Protein AF-A0A2L2BLW2-F1 (afdb_monomer_lite)

Secondary structure (DSSP, 8-state):
-PPP----GGG---S-TT-SS-S----------TT---GGG--HHHH-

Structure (mmCIF, N/CA/C/O backbone):
data_AF-A0A2L2BLW2-F1
#
_entry.id   AF-A0A2L2BLW2-F1
#
loop_
_atom_site.group_PDB
_atom_site.id
_atom_site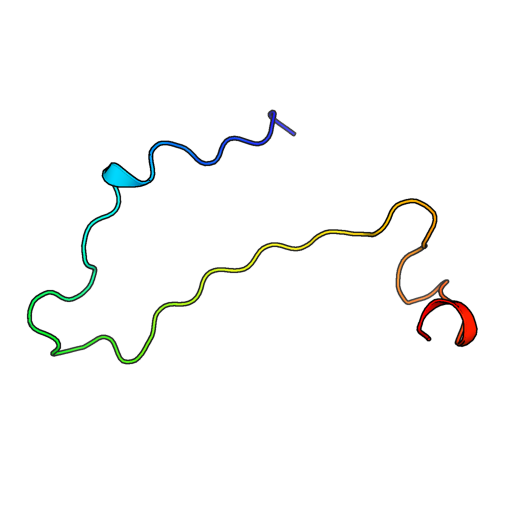.type_symbol
_atom_site.label_atom_id
_atom_site.label_alt_id
_atom_site.label_comp_id
_atom_site.label_asym_id
_atom_site.label_entity_id
_atom_site.label_seq_id
_atom_site.pdbx_PDB_ins_code
_atom_site.Cartn_x
_atom_site.Cartn_y
_atom_site.Cartn_z
_atom_site.occupancy
_atom_site.B_iso_or_equiv
_atom_site.auth_seq_id
_atom_site.auth_comp_id
_atom_site.auth_asym_id
_atom_site.auth_atom_id
_atom_site.pdbx_PDB_model_num
ATOM 1 N N . HIS A 1 1 ? -14.453 13.420 2.183 1.00 80.50 1 HIS A N 1
ATOM 2 C CA . HIS A 1 1 ? -13.514 12.596 1.395 1.00 80.50 1 HIS A CA 1
ATOM 3 C C . HIS A 1 1 ? -14.249 12.157 0.139 1.00 80.50 1 HIS A C 1
ATOM 5 O O . HIS A 1 1 ? -15.411 11.784 0.286 1.00 80.50 1 HIS A O 1
ATOM 11 N N . PRO A 1 2 ? -13.663 12.263 -1.066 1.00 96.19 2 PRO A N 1
ATOM 12 C CA . PRO A 1 2 ? -14.296 11.695 -2.250 1.00 96.19 2 PRO A CA 1
ATOM 13 C C . PRO A 1 2 ? -14.451 10.171 -2.087 1.00 96.19 2 PRO A C 1
ATOM 15 O O . PRO A 1 2 ? -13.736 9.567 -1.278 1.00 96.19 2 PRO A O 1
ATOM 18 N N . PRO A 1 3 ? -15.371 9.534 -2.830 1.00 97.81 3 PRO A N 1
ATOM 19 C CA . PRO A 1 3 ? -15.467 8.083 -2.858 1.00 97.81 3 PRO A CA 1
ATOM 20 C C . PRO A 1 3 ? -14.133 7.450 -3.259 1.00 97.81 3 PRO A C 1
ATOM 22 O O . PRO A 1 3 ? -13.410 7.968 -4.111 1.00 97.81 3 PRO A O 1
ATOM 25 N N . LYS A 1 4 ? -13.813 6.306 -2.653 1.00 96.62 4 LYS A N 1
ATOM 26 C CA . LYS A 1 4 ? -12.618 5.532 -2.996 1.00 96.62 4 LYS A CA 1
ATOM 27 C C . LYS A 1 4 ? -12.669 5.131 -4.475 1.00 96.62 4 LYS A C 1
ATOM 29 O O . LYS A 1 4 ? -13.557 4.378 -4.869 1.00 96.62 4 LYS A O 1
ATOM 34 N N . ASN A 1 5 ? -11.655 5.529 -5.235 1.00 97.19 5 ASN A N 1
ATOM 35 C CA . ASN A 1 5 ? -11.423 5.102 -6.611 1.00 97.19 5 ASN A CA 1
ATOM 36 C C . ASN A 1 5 ? -9.948 4.699 -6.774 1.00 97.19 5 ASN A C 1
ATOM 38 O O . ASN A 1 5 ? -9.069 5.432 -6.330 1.00 97.19 5 ASN A O 1
ATOM 42 N N . TRP A 1 6 ? -9.687 3.535 -7.370 1.00 95.69 6 TRP A N 1
ATOM 43 C CA . TRP A 1 6 ? -8.326 3.051 -7.629 1.00 95.69 6 TRP A CA 1
ATOM 44 C C . TRP A 1 6 ? -7.750 3.547 -8.962 1.00 95.69 6 TRP A C 1
ATOM 46 O O . TRP A 1 6 ? -6.539 3.485 -9.143 1.00 95.69 6 TRP A O 1
ATOM 56 N N . GLY A 1 7 ? -8.592 4.066 -9.861 1.00 96.69 7 GLY A N 1
ATOM 57 C CA . GLY A 1 7 ? -8.198 4.392 -11.230 1.00 96.69 7 GLY A CA 1
ATOM 58 C C . GLY A 1 7 ? -8.046 3.147 -12.107 1.00 96.69 7 GLY A C 1
ATOM 59 O O . GLY A 1 7 ? -8.484 2.056 -11.738 1.00 96.69 7 GLY A O 1
ATOM 60 N N . ASP A 1 8 ? -7.440 3.338 -13.276 1.00 97.44 8 ASP A N 1
ATOM 61 C CA . ASP A 1 8 ? -7.124 2.273 -14.224 1.00 97.44 8 ASP A CA 1
ATOM 62 C C . ASP A 1 8 ? -5.687 1.780 -14.005 1.00 97.44 8 ASP A C 1
ATOM 64 O O . ASP A 1 8 ? -4.719 2.497 -14.265 1.00 97.44 8 ASP A O 1
ATOM 68 N N . ALA A 1 9 ? -5.552 0.550 -13.510 1.00 94.88 9 ALA A N 1
ATOM 69 C CA . ALA A 1 9 ? -4.258 -0.059 -13.226 1.00 94.88 9 ALA A CA 1
ATOM 70 C C . ALA A 1 9 ? -3.436 -0.336 -14.493 1.00 94.88 9 ALA A C 1
ATOM 72 O O . ALA A 1 9 ? -2.210 -0.378 -14.402 1.00 94.88 9 ALA A O 1
ATOM 73 N N . GLU A 1 10 ? -4.071 -0.490 -15.658 1.00 96.44 10 GLU A N 1
ATOM 74 C CA . GLU A 1 10 ? -3.373 -0.774 -16.920 1.00 96.44 10 GLU A CA 1
ATOM 75 C C . GLU A 1 10 ? -2.542 0.421 -17.403 1.00 96.44 10 GLU A C 1
ATOM 77 O O . GLU A 1 10 ? -1.603 0.264 -18.180 1.00 96.44 10 GLU A O 1
ATOM 82 N N . THR A 1 11 ? -2.820 1.617 -16.878 1.00 96.50 11 THR A N 1
ATOM 83 C CA . THR A 1 11 ? -2.018 2.820 -17.149 1.00 96.50 11 THR A CA 1
ATOM 84 C C . THR A 1 11 ? -0.670 2.836 -16.420 1.00 96.50 11 THR A C 1
ATOM 86 O O . THR A 1 11 ? 0.186 3.671 -16.718 1.00 96.50 11 THR A O 1
ATOM 89 N N . MET A 1 12 ? -0.456 1.926 -15.465 1.00 95.06 12 MET A N 1
ATOM 90 C CA . MET A 1 12 ? 0.776 1.848 -14.682 1.00 95.06 12 MET A CA 1
ATOM 91 C C . MET A 1 12 ? 1.848 1.062 -15.456 1.00 95.06 12 MET A C 1
ATOM 93 O O . MET A 1 12 ? 1.704 -0.134 -15.696 1.00 95.06 12 MET A O 1
ATOM 97 N N . GLY A 1 13 ? 2.946 1.728 -15.828 1.00 95.06 13 GLY A N 1
ATOM 98 C CA . GLY A 1 13 ? 4.087 1.115 -16.522 1.00 95.06 13 GLY A CA 1
ATOM 99 C C . GLY A 1 13 ? 5.160 0.527 -15.593 1.00 95.06 13 GLY A C 1
ATOM 100 O O . GLY A 1 13 ? 5.163 0.764 -14.384 1.00 95.06 13 GLY A O 1
ATOM 101 N N . ASN A 1 14 ? 6.115 -0.212 -16.172 1.00 96.06 14 ASN A N 1
ATOM 102 C CA . ASN A 1 14 ? 7.313 -0.657 -15.454 1.00 96.06 14 ASN A CA 1
ATOM 103 C C . ASN A 1 14 ? 8.217 0.549 -15.140 1.00 96.06 14 ASN A C 1
ATOM 105 O O . ASN A 1 14 ? 8.588 1.300 -16.040 1.00 96.06 14 ASN A O 1
ATOM 109 N N . LEU A 1 15 ? 8.567 0.712 -13.863 1.00 96.12 15 LEU A N 1
ATOM 110 C CA . LEU A 1 15 ? 9.365 1.828 -13.358 1.00 96.12 15 LEU A CA 1
ATOM 111 C C . LEU A 1 15 ? 10.860 1.718 -13.694 1.00 96.12 15 LEU A C 1
ATOM 113 O O . LEU A 1 15 ? 11.548 2.734 -13.674 1.00 96.12 15 LEU A O 1
ATOM 117 N N . ASP A 1 16 ? 11.361 0.517 -13.990 1.00 97.19 16 ASP A N 1
ATOM 118 C CA . ASP A 1 16 ? 12.762 0.298 -14.366 1.00 97.19 16 ASP A CA 1
ATOM 119 C C . ASP A 1 16 ? 12.897 -0.844 -15.387 1.00 97.19 16 ASP A C 1
ATOM 121 O O . ASP A 1 16 ? 13.173 -1.993 -15.030 1.00 97.19 16 ASP A O 1
ATOM 125 N N . PRO A 1 17 ? 12.669 -0.558 -16.682 1.00 96.62 17 PRO A N 1
ATOM 126 C CA . PRO A 1 17 ? 12.802 -1.557 -17.736 1.00 96.62 17 PRO A CA 1
ATOM 127 C C . PRO A 1 17 ? 14.235 -2.079 -17.931 1.00 96.62 17 PRO A C 1
ATOM 129 O O . PRO A 1 17 ? 14.384 -3.220 -18.365 1.00 96.62 17 PRO A O 1
ATOM 132 N N . SER A 1 18 ? 15.272 -1.280 -17.630 1.00 97.00 18 SER A N 1
ATOM 133 C CA . SER A 1 18 ? 16.680 -1.701 -17.747 1.00 97.00 18 SER A CA 1
ATOM 134 C C . SER A 1 18 ? 17.193 -2.450 -16.513 1.00 97.00 18 SER A C 1
ATOM 136 O O . SER A 1 18 ? 18.230 -3.102 -16.597 1.00 97.00 18 SER A O 1
ATOM 138 N N . SER A 1 19 ? 16.438 -2.450 -15.407 1.00 93.31 19 SER A N 1
ATOM 139 C CA . SER A 1 19 ? 16.800 -3.101 -14.134 1.00 93.31 19 SER A CA 1
ATOM 140 C C . SER A 1 19 ? 18.112 -2.581 -13.534 1.00 93.31 19 SER A C 1
ATOM 142 O O . SER A 1 19 ? 18.867 -3.331 -12.915 1.00 93.31 19 SER A O 1
ATOM 144 N N . GLU A 1 20 ? 18.400 -1.296 -13.731 1.00 97.94 20 GLU A N 1
ATOM 145 C CA . GLU A 1 20 ? 19.665 -0.671 -13.329 1.00 97.94 20 GLU A CA 1
ATOM 146 C C . GLU A 1 20 ? 19.587 0.031 -11.966 1.00 97.94 20 GLU A C 1
ATOM 148 O O . GLU A 1 20 ? 20.623 0.287 -11.347 1.00 97.94 20 GLU A O 1
ATOM 153 N N . PHE A 1 21 ? 18.384 0.346 -11.475 1.00 96.50 21 PHE A N 1
ATOM 154 C CA . PHE A 1 21 ? 18.206 1.284 -10.362 1.00 96.50 21 PHE A CA 1
ATOM 155 C C . PHE A 1 21 ? 17.274 0.779 -9.260 1.00 96.50 21 PHE A C 1
ATOM 157 O O . PHE A 1 21 ? 17.532 1.019 -8.075 1.00 96.50 21 PHE A O 1
ATOM 164 N N . ILE A 1 22 ? 16.169 0.114 -9.605 1.00 97.19 22 ILE A N 1
ATOM 165 C CA . ILE A 1 22 ? 15.124 -0.211 -8.628 1.00 97.19 22 ILE A CA 1
ATOM 166 C C . ILE A 1 22 ? 15.410 -1.548 -7.946 1.00 97.19 22 ILE A C 1
ATOM 168 O O . ILE A 1 22 ? 15.305 -2.614 -8.540 1.00 97.19 22 ILE A O 1
ATOM 172 N N . VAL A 1 23 ? 15.668 -1.490 -6.636 1.00 97.19 23 VAL A N 1
ATOM 173 C CA . VAL A 1 23 ? 15.788 -2.684 -5.779 1.00 97.19 23 VAL A CA 1
ATOM 174 C C . VAL A 1 23 ? 14.411 -3.236 -5.389 1.00 97.19 23 VAL A C 1
ATOM 176 O O . VAL A 1 23 ? 14.206 -4.446 -5.360 1.00 97.19 23 VAL A O 1
ATOM 179 N N . SER A 1 24 ? 13.452 -2.364 -5.052 1.00 97.38 24 SER A N 1
ATOM 180 C CA . SER A 1 24 ? 12.071 -2.762 -4.736 1.00 97.38 24 SER A CA 1
ATOM 181 C C . SER A 1 24 ? 11.094 -1.587 -4.836 1.00 97.38 24 SER A C 1
ATOM 183 O O . SER A 1 24 ? 11.480 -0.431 -4.674 1.00 97.38 24 SER A O 1
ATOM 185 N N . THR A 1 25 ? 9.811 -1.884 -5.067 1.00 97.06 25 THR A N 1
ATOM 186 C CA . THR A 1 25 ? 8.705 -0.909 -5.038 1.00 97.06 25 THR A CA 1
ATOM 187 C C . THR A 1 25 ? 7.644 -1.373 -4.041 1.00 97.06 25 THR A C 1
ATOM 189 O O . THR A 1 25 ? 7.300 -2.554 -4.008 1.00 97.06 25 THR A O 1
ATOM 192 N N . ARG A 1 26 ? 7.108 -0.464 -3.213 1.00 98.00 26 ARG A N 1
ATOM 193 C CA . ARG A 1 26 ? 6.118 -0.805 -2.176 1.00 98.00 26 ARG A CA 1
ATOM 194 C C . ARG A 1 26 ? 5.039 0.265 -2.020 1.00 98.00 26 ARG A C 1
ATOM 196 O O . ARG A 1 26 ? 5.342 1.420 -1.742 1.00 98.00 26 ARG A O 1
ATOM 203 N N . VAL A 1 27 ? 3.775 -0.158 -2.064 1.00 97.00 27 VAL A N 1
ATOM 204 C CA . VAL A 1 27 ? 2.587 0.667 -1.781 1.00 97.00 27 VAL A CA 1
ATOM 205 C C . VAL A 1 27 ? 1.821 0.059 -0.601 1.00 97.00 27 VAL A C 1
ATOM 207 O O . VAL A 1 27 ? 1.772 -1.160 -0.455 1.00 97.00 27 VAL A O 1
ATOM 210 N N . ARG A 1 28 ? 1.236 0.886 0.278 1.00 98.00 28 ARG A N 1
ATOM 211 C CA . ARG A 1 28 ? 0.430 0.424 1.425 1.00 98.00 28 ARG A CA 1
ATOM 212 C C . ARG A 1 28 ? -0.801 1.300 1.647 1.00 98.00 28 ARG A C 1
ATOM 214 O O . ARG A 1 28 ? -0.780 2.487 1.345 1.00 98.00 28 ARG A O 1
ATOM 221 N N . CYS A 1 29 ? -1.839 0.730 2.250 1.00 97.25 29 CYS A N 1
ATOM 222 C CA . CYS A 1 29 ? -3.037 1.435 2.709 1.00 97.25 29 CYS A CA 1
ATOM 223 C C . CYS A 1 29 ? -3.362 1.030 4.151 1.00 97.25 29 CYS A C 1
ATOM 225 O O . CYS A 1 29 ? -3.067 -0.090 4.557 1.00 97.25 29 CYS A O 1
ATOM 227 N N . GLY A 1 30 ? -3.965 1.938 4.921 1.00 96.75 30 GLY A N 1
ATOM 228 C CA . GLY A 1 30 ? -4.454 1.661 6.275 1.00 96.75 30 GLY A CA 1
ATOM 229 C C . GLY A 1 30 ? -5.968 1.472 6.301 1.00 96.75 30 GLY A C 1
ATOM 230 O O . GLY A 1 30 ? -6.689 2.118 5.536 1.00 96.75 30 GLY A O 1
ATOM 231 N N . ARG A 1 31 ? -6.449 0.595 7.181 1.00 96.62 31 ARG A N 1
ATOM 232 C CA . ARG A 1 31 ? -7.867 0.427 7.522 1.00 96.62 31 ARG A CA 1
ATOM 233 C C . ARG A 1 31 ? -7.985 0.233 9.029 1.00 96.62 31 ARG A C 1
ATOM 235 O O . ARG A 1 31 ? -7.030 -0.195 9.670 1.00 96.62 31 ARG A O 1
ATOM 242 N N . SER A 1 32 ? -9.156 0.544 9.559 1.00 96.25 32 SER A N 1
ATOM 243 C CA . SER A 1 32 ? -9.516 0.318 10.956 1.00 96.25 32 SER A CA 1
ATOM 244 C C . SER A 1 32 ? -10.726 -0.598 10.982 1.00 96.25 32 SER A C 1
ATOM 246 O O . SER A 1 32 ? -11.582 -0.499 10.101 1.00 96.25 32 SER A O 1
ATOM 248 N N . LEU A 1 33 ? -10.755 -1.517 11.941 1.00 95.50 33 LEU A N 1
ATOM 249 C CA . LEU A 1 33 ? -11.855 -2.458 12.092 1.00 95.50 33 LEU A CA 1
ATOM 250 C C . LEU A 1 33 ? -13.024 -1.749 12.772 1.00 95.50 33 LEU A C 1
ATOM 252 O O . LEU A 1 33 ? -12.851 -1.093 13.796 1.00 95.50 33 LEU A O 1
ATOM 256 N N . GLU A 1 34 ? -14.212 -1.870 12.192 1.00 96.12 34 GLU A N 1
ATOM 257 C CA . GLU A 1 34 ? -15.429 -1.363 12.817 1.00 96.12 34 GLU A CA 1
ATOM 258 C C . GLU A 1 34 ? -15.671 -2.084 14.154 1.00 96.12 34 GLU A C 1
ATOM 260 O O . GLU A 1 34 ? -15.435 -3.284 14.274 1.00 96.12 34 GLU A O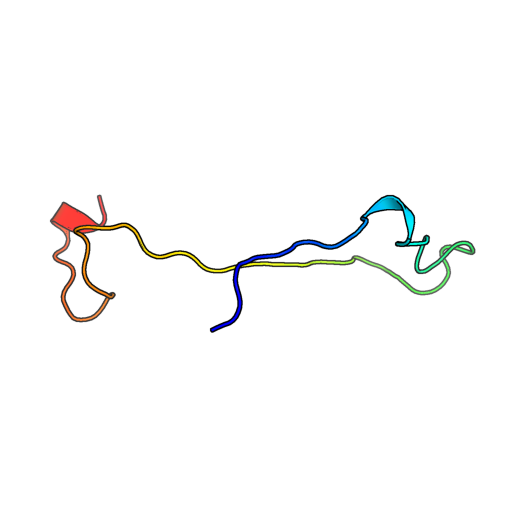 1
ATOM 265 N N . GLY A 1 35 ? -16.086 -1.340 15.182 1.00 94.31 35 GLY A N 1
ATOM 266 C CA . GLY A 1 35 ? -16.271 -1.867 16.540 1.00 94.31 35 GLY A CA 1
ATOM 267 C C . GL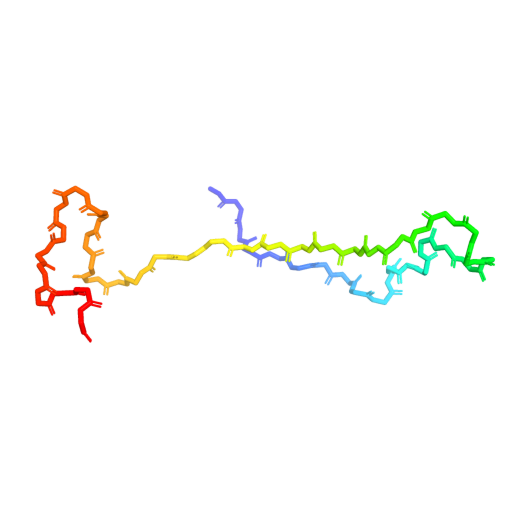Y A 1 35 ? -14.997 -1.950 17.393 1.00 94.31 35 GLY A C 1
ATOM 268 O O . GLY A 1 35 ? -15.099 -2.175 18.597 1.00 94.31 35 GLY A O 1
ATOM 269 N N . TYR A 1 36 ? -13.815 -1.704 16.818 1.00 94.81 36 TYR A N 1
ATOM 270 C CA . TYR A 1 36 ? -12.547 -1.660 17.548 1.00 94.81 36 TYR A CA 1
ATOM 271 C C . TYR A 1 36 ? -12.021 -0.223 17.603 1.00 94.81 36 TYR A C 1
ATOM 273 O O . TYR A 1 36 ? -11.848 0.409 16.556 1.00 94.81 36 TYR A O 1
ATOM 281 N N . PRO A 1 37 ? -11.767 0.331 18.801 1.00 94.56 37 PRO A N 1
ATOM 282 C CA . PRO A 1 37 ? -11.203 1.665 18.904 1.00 94.56 37 PRO A CA 1
ATOM 283 C C . PRO A 1 37 ? -9.722 1.667 18.495 1.00 94.56 37 PRO A C 1
ATOM 285 O O . PRO A 1 37 ? -9.118 0.633 18.215 1.00 94.56 37 PRO A O 1
ATOM 288 N N . PHE A 1 38 ? -9.108 2.848 18.461 1.00 95.56 38 PHE A N 1
ATOM 289 C CA . PHE A 1 38 ? -7.670 2.952 18.218 1.00 95.56 38 PHE A CA 1
ATOM 29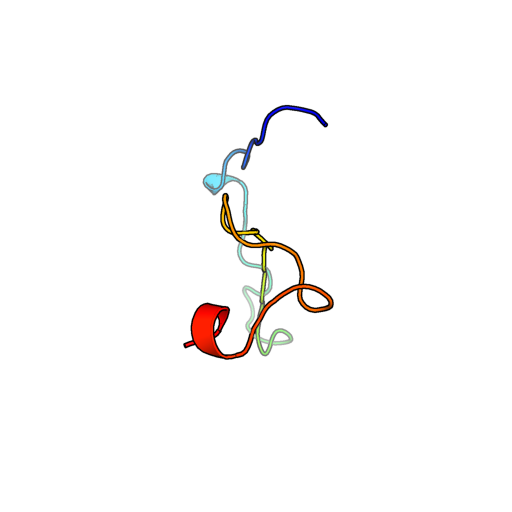0 C C . PHE A 1 38 ? -6.846 2.475 19.413 1.00 95.56 38 PHE A C 1
ATOM 292 O O . PHE A 1 38 ? -7.339 2.386 20.536 1.00 95.56 38 PHE A O 1
ATOM 299 N N . ASN A 1 39 ? -5.557 2.244 19.159 1.00 95.62 39 ASN A N 1
ATOM 300 C CA . ASN A 1 39 ? -4.604 1.655 20.097 1.00 95.62 39 ASN A CA 1
ATOM 301 C C . ASN A 1 39 ? -4.667 2.161 21.550 1.00 95.62 39 ASN A C 1
ATOM 303 O O . ASN A 1 39 ? -4.573 1.313 22.432 1.00 95.62 39 ASN A O 1
ATOM 307 N N . PRO A 1 40 ? -4.855 3.467 21.843 1.00 95.62 40 PRO A N 1
ATOM 308 C CA . PRO A 1 40 ? -4.946 3.948 23.227 1.00 95.62 40 PRO A CA 1
ATOM 309 C C . PRO A 1 40 ? -6.155 3.427 24.016 1.00 95.62 40 PRO A C 1
ATOM 311 O O . PRO A 1 40 ? -6.160 3.498 25.240 1.00 95.62 40 PRO A O 1
ATOM 314 N N . CYS A 1 41 ? -7.187 2.940 23.329 1.00 95.31 41 CYS A N 1
ATOM 315 C CA . CYS A 1 41 ? -8.445 2.490 23.921 1.00 95.31 41 CYS A CA 1
ATOM 316 C C . CYS A 1 41 ? -8.703 0.992 23.700 1.00 95.31 41 CYS A C 1
ATOM 318 O O . CYS A 1 41 ? -9.761 0.497 24.084 1.00 95.31 41 CYS A O 1
ATOM 320 N N . LEU A 1 42 ? -7.770 0.280 23.062 1.00 93.12 42 LEU A N 1
ATOM 321 C CA . LEU A 1 42 ? -7.847 -1.166 22.902 1.00 93.12 42 LEU A CA 1
ATOM 322 C C . LEU A 1 42 ? -7.391 -1.864 24.183 1.00 93.12 42 LEU A C 1
ATOM 324 O O . LEU A 1 42 ? -6.358 -1.535 24.762 1.00 93.12 42 LEU A O 1
ATOM 328 N N . THR A 1 43 ? -8.154 -2.866 24.597 1.00 93.25 43 THR A N 1
ATOM 329 C CA . THR A 1 43 ? -7.768 -3.809 25.650 1.00 93.25 43 THR A CA 1
ATOM 330 C C . THR A 1 43 ? -6.895 -4.924 25.071 1.00 93.25 43 THR A C 1
ATOM 332 O O . THR A 1 43 ? -6.964 -5.221 23.880 1.00 93.25 43 THR A O 1
ATOM 335 N N . GLU A 1 44 ? -6.094 -5.601 25.900 1.00 91.94 44 GLU A N 1
ATOM 336 C CA . GLU A 1 44 ? -5.261 -6.729 25.447 1.00 91.94 44 GLU A CA 1
ATOM 337 C C . GLU A 1 44 ? -6.099 -7.851 24.804 1.00 91.94 44 GLU A C 1
ATOM 339 O O . GLU A 1 44 ? -5.685 -8.446 23.814 1.00 91.94 44 GLU A O 1
ATOM 344 N N . ALA A 1 45 ? -7.312 -8.090 25.317 1.00 90.94 45 ALA A N 1
ATOM 345 C CA . ALA A 1 45 ? -8.252 -9.055 24.750 1.00 90.94 45 ALA A CA 1
ATOM 346 C C . ALA A 1 45 ? -8.791 -8.644 23.368 1.00 90.94 45 ALA A C 1
ATOM 348 O O . ALA A 1 45 ? -9.206 -9.507 22.612 1.00 90.94 45 ALA A O 1
ATOM 349 N N . GLN A 1 46 ? -8.788 -7.351 23.030 1.00 87.75 46 GLN A N 1
ATOM 350 C CA . GLN A 1 46 ? -9.178 -6.866 21.701 1.00 87.75 46 GLN A CA 1
ATOM 351 C C . GLN A 1 46 ? -8.027 -6.918 20.682 1.00 87.75 46 GLN A C 1
ATOM 353 O O . GLN A 1 46 ? -8.281 -6.802 19.487 1.00 87.75 46 GLN A O 1
ATOM 358 N N . TYR A 1 47 ? -6.776 -7.065 21.132 1.00 89.00 47 TYR A N 1
ATOM 359 C CA . TYR A 1 47 ? -5.619 -7.272 20.250 1.00 89.00 47 TYR A CA 1
ATOM 360 C C . TYR A 1 47 ? -5.375 -8.743 19.890 1.00 89.00 47 TYR A C 1
ATOM 362 O O . TYR A 1 47 ? -4.716 -9.004 18.883 1.00 89.00 47 TYR A O 1
ATOM 370 N N . LYS A 1 48 ? -5.825 -9.671 20.741 1.00 84.31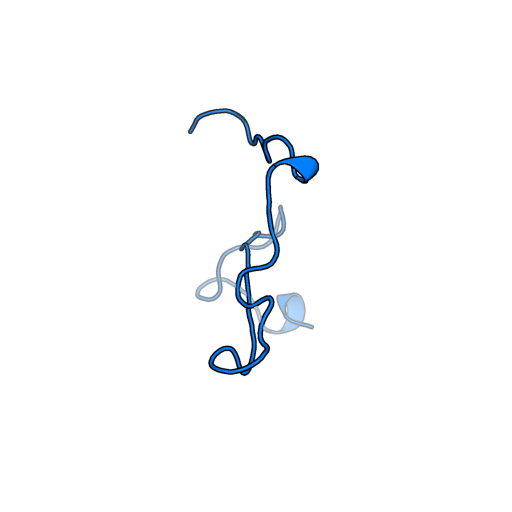 48 LYS A N 1
ATOM 371 C CA . LYS A 1 48 ? -5.671 -11.123 20.574 1.00 84.31 48 LYS A CA 1
ATOM 372 C C . LYS A 1 48 ? -6.800 -11.701 19.733 1.00 84.31 48 LYS A C 1
ATOM 374 O O . LYS A 1 48 ? -6.495 -12.627 18.953 1.00 84.31 48 LYS A O 1
#

InterPro domains:
  IPR014746 Glutamine synthetase/guanido kinase, catalytic domain [SSF55931] (1-47)
  IPR022414 ATP:guanido phosphotransferase, catalytic domain [PS51510] (21-48)

Radius of gyration: 18.58 Å; chains: 1; bounding box: 36×24×43 Å

Sequence (48 aa):
HPPKNWGDAETMGNLDPSSEFIVSTRVRCGRSLEGYPFNPCLTEAQYK

Organism: NCBI:txid412147

pLDDT: mean 95.07, std 3.42, range [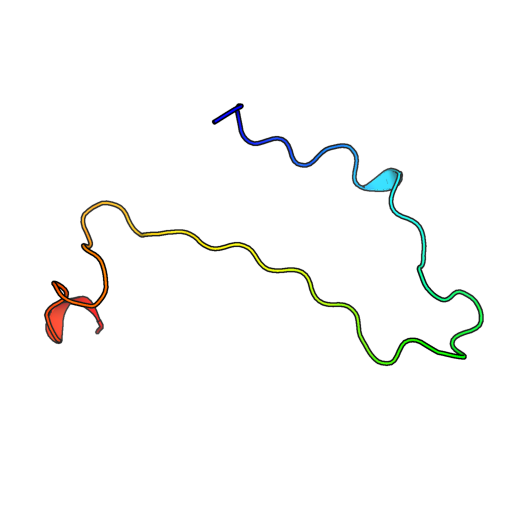80.5, 98.0]

Foldseek 3Di:
DPPDDPPDPVPDDDPCPPPPDDPDDDDDDDDDDPPADDPVPDDPVNVD